Protein AF-A0AA44MSB3-F1 (afdb_monomer_lite)

Organism: Streptococcus pneumoniae (NCBI:txid1313)

Sequence (103 aa):
GNSQSSTSTGGTHYFKTKSAIKTEPLVSATVIDYYYPGEKVHYDQILEKDGYKWLSYTAYNGSYRYVQLEAVNKNPLGHSVLSSTGGTHYFKTKSAIKTEPLV

InterPro domains:
  IPR003646 SH3-like domain, bacterial-type [PF08460] (6-69)

pLDDT: mean 72.59, std 23.57, range [29.48, 96.44]

Foldseek 3Di:
DDPQPFPQPWDKDADQAKWFKFLDPEPPGDGDDIDGHGDMDTAGTWGQDPQFIWGWHQDPVRGIIIITDGGNPCPVPPDDDDDDDDDDDDDDDDDDDDDDDDD

Radius of gyration: 18.17 Å; chains: 1; bounding box: 52×37×40 Å

Secondary structure (DSSP, 8-state):
----------EEEE-SS-EEEESSSSTTSPEEEEE-TT-EEEESEEEEETTEEEEEEE-TTS-EEEEEEEE----TT-------S--------------PPP-

Structure (mmCIF, N/CA/C/O backbone):
data_AF-A0AA44MSB3-F1
#
_entry.id   AF-A0AA44MSB3-F1
#
loop_
_atom_site.group_PDB
_atom_site.id
_atom_site.type_symbol
_atom_site.label_atom_id
_atom_site.label_alt_id
_atom_site.label_comp_id
_atom_site.label_asym_id
_atom_site.label_entity_id
_atom_site.label_seq_id
_atom_site.pdbx_PDB_ins_code
_atom_site.Cartn_x
_atom_site.Cartn_y
_atom_site.Cartn_z
_atom_site.occupancy
_atom_site.B_iso_or_equiv
_atom_site.auth_seq_id
_atom_site.auth_comp_id
_atom_site.auth_asym_id
_atom_site.auth_atom_id
_atom_site.pdbx_PDB_model_num
ATOM 1 N N . GLY A 1 1 ? -10.886 25.049 7.681 1.00 29.48 1 GLY A N 1
ATOM 2 C CA . GLY A 1 1 ? -9.521 24.508 7.579 1.00 29.48 1 GLY A CA 1
ATOM 3 C C . GLY A 1 1 ? -9.566 23.057 7.977 1.00 29.48 1 GLY A C 1
ATOM 4 O O . GLY A 1 1 ? -10.000 22.781 9.084 1.00 29.48 1 GLY A O 1
ATOM 5 N N . ASN A 1 2 ? -9.217 22.146 7.073 1.00 31.30 2 ASN A N 1
ATOM 6 C CA . ASN A 1 2 ? -9.121 20.726 7.392 1.00 31.30 2 ASN A CA 1
ATOM 7 C C . ASN A 1 2 ? -7.633 20.378 7.375 1.00 31.30 2 ASN A C 1
ATOM 9 O O . ASN A 1 2 ? -7.062 20.140 6.312 1.00 31.30 2 ASN A O 1
ATOM 13 N N . SER A 1 3 ? -6.983 20.482 8.534 1.00 39.06 3 SER A N 1
ATOM 14 C CA . SER A 1 3 ? -5.578 20.111 8.695 1.00 39.06 3 SER A CA 1
ATOM 15 C C . SER A 1 3 ? -5.492 18.590 8.659 1.00 39.06 3 SER A C 1
ATOM 17 O O . SER A 1 3 ? -5.473 17.927 9.692 1.00 39.06 3 SER A O 1
ATOM 19 N N . GLN A 1 4 ? -5.496 18.028 7.452 1.00 44.72 4 GLN A N 1
ATOM 20 C CA . GLN A 1 4 ? -5.036 16.668 7.237 1.00 44.72 4 GLN A CA 1
ATOM 21 C C . GLN A 1 4 ? -3.547 16.694 7.578 1.00 44.72 4 GLN A C 1
ATOM 23 O O . GLN A 1 4 ? -2.739 17.155 6.777 1.00 44.72 4 GLN A O 1
ATOM 28 N N . SER A 1 5 ? -3.202 16.302 8.807 1.00 43.44 5 SER A N 1
ATOM 29 C CA . SER A 1 5 ? -1.823 16.108 9.252 1.00 43.44 5 SER A CA 1
ATOM 30 C C . SER A 1 5 ? -1.204 14.979 8.435 1.00 43.44 5 SER A C 1
ATOM 32 O O . SER A 1 5 ? -1.088 13.848 8.891 1.00 43.44 5 SER A O 1
ATOM 34 N N . SER A 1 6 ? -0.823 15.272 7.195 1.00 45.84 6 SER A N 1
ATOM 35 C CA . SER A 1 6 ? 0.108 14.471 6.417 1.00 45.84 6 SER A CA 1
ATOM 36 C C . SER A 1 6 ? 1.483 14.707 7.024 1.00 45.84 6 SER A C 1
ATOM 38 O O . SER A 1 6 ? 2.280 15.500 6.525 1.00 45.84 6 SER A O 1
ATOM 40 N N . THR A 1 7 ? 1.736 14.072 8.168 1.00 49.41 7 THR A N 1
ATOM 41 C CA . THR A 1 7 ? 3.096 13.910 8.665 1.00 49.41 7 THR A CA 1
ATOM 42 C C . THR A 1 7 ? 3.853 13.170 7.572 1.00 49.41 7 THR A C 1
ATOM 44 O O . THR A 1 7 ? 3.526 12.029 7.246 1.00 49.41 7 THR A O 1
ATOM 47 N N . SER A 1 8 ? 4.804 13.857 6.937 1.00 52.91 8 SER A N 1
ATOM 48 C CA . SER A 1 8 ? 5.736 13.252 5.990 1.00 52.91 8 SER A CA 1
ATOM 49 C C . SER A 1 8 ? 6.587 12.250 6.767 1.00 52.91 8 SER A C 1
ATOM 51 O O . SER A 1 8 ? 7.599 12.594 7.370 1.00 52.91 8 SER A O 1
ATOM 53 N N . THR A 1 9 ? 6.089 11.021 6.861 1.00 61.25 9 THR A N 1
ATOM 54 C CA . THR A 1 9 ? 6.725 9.899 7.553 1.00 61.25 9 THR A CA 1
ATOM 55 C C . THR A 1 9 ? 7.250 8.938 6.500 1.00 61.25 9 THR A C 1
ATOM 57 O O . THR A 1 9 ? 6.928 7.754 6.530 1.00 61.25 9 THR A O 1
ATOM 60 N N . GLY A 1 10 ? 7.990 9.464 5.521 1.00 74.44 10 GLY A N 1
ATOM 61 C CA . GLY A 1 10 ? 8.578 8.644 4.471 1.00 74.44 10 GLY A CA 1
ATOM 62 C C . GLY A 1 10 ? 9.408 7.503 5.065 1.00 74.44 10 GLY A C 1
ATOM 63 O O . GLY A 1 10 ? 10.043 7.658 6.112 1.00 74.44 10 GLY A O 1
ATOM 64 N N . GLY A 1 11 ? 9.367 6.332 4.437 1.00 88.56 11 GLY A N 1
ATOM 65 C CA . GLY A 1 11 ? 9.950 5.130 5.017 1.00 88.56 11 GLY A CA 1
ATOM 66 C C . GLY A 1 11 ? 9.924 3.921 4.096 1.00 88.56 11 GLY A C 1
ATOM 67 O O . GLY A 1 11 ? 9.594 4.002 2.915 1.00 88.56 11 GLY A O 1
ATOM 68 N N . THR A 1 12 ? 10.306 2.774 4.654 1.00 92.19 12 THR A N 1
ATOM 69 C CA . THR A 1 12 ? 10.230 1.478 3.972 1.00 92.19 12 THR A CA 1
ATOM 70 C C . THR A 1 12 ? 9.284 0.578 4.744 1.00 92.19 12 THR A C 1
ATOM 72 O O . THR A 1 12 ? 9.490 0.349 5.934 1.00 92.19 12 THR A O 1
ATOM 75 N N . HIS A 1 13 ? 8.267 0.051 4.074 1.00 90.56 13 HIS A N 1
ATOM 76 C CA . HIS A 1 13 ? 7.364 -0.930 4.657 1.00 90.56 13 HIS A CA 1
ATOM 77 C C . HIS A 1 13 ? 7.639 -2.307 4.064 1.00 90.56 13 HIS A C 1
ATOM 79 O O . HIS A 1 13 ? 7.754 -2.429 2.847 1.00 90.56 13 HIS A O 1
ATOM 85 N N . TYR A 1 14 ? 7.720 -3.323 4.923 1.00 92.88 14 TYR A N 1
ATOM 86 C CA . TYR A 1 14 ? 7.844 -4.726 4.533 1.00 92.88 14 TYR A CA 1
ATOM 87 C C . TYR A 1 14 ? 6.508 -5.425 4.750 1.00 92.88 14 TYR A C 1
ATOM 89 O O . TYR A 1 14 ? 5.997 -5.469 5.872 1.00 92.88 14 TYR A O 1
ATOM 97 N N . PHE A 1 15 ? 5.960 -5.989 3.683 1.00 90.75 15 PHE A N 1
ATOM 98 C CA . PHE A 1 15 ? 4.676 -6.663 3.729 1.00 90.75 15 PHE A CA 1
ATOM 99 C C . PHE A 1 15 ? 4.830 -8.048 4.351 1.00 90.75 15 PHE A C 1
ATOM 101 O O . PHE A 1 15 ? 5.683 -8.840 3.959 1.00 90.75 15 PHE A O 1
ATOM 108 N N . LYS A 1 16 ? 3.992 -8.351 5.345 1.00 90.00 16 LYS A N 1
ATOM 109 C CA . LYS A 1 16 ? 3.935 -9.677 5.990 1.00 90.00 16 LYS A CA 1
ATOM 110 C C . LYS A 1 16 ? 2.859 -10.577 5.383 1.00 90.00 16 LYS A C 1
ATOM 112 O O . LYS A 1 16 ? 2.903 -11.790 5.543 1.00 90.00 16 LYS A O 1
ATOM 117 N N . THR A 1 17 ? 1.892 -9.977 4.700 1.00 89.69 17 THR A N 1
ATOM 118 C CA . THR A 1 17 ? 0.743 -10.623 4.061 1.00 89.69 17 THR A CA 1
ATOM 119 C C . THR A 1 17 ? 0.538 -10.026 2.673 1.00 89.69 17 THR A C 1
ATOM 121 O O . THR A 1 17 ? 1.099 -8.976 2.366 1.00 89.69 17 THR A O 1
ATOM 124 N N . LYS A 1 18 ? -0.281 -10.674 1.838 1.00 93.50 18 LYS A N 1
ATOM 125 C CA . LYS A 1 18 ? -0.666 -10.117 0.537 1.00 93.50 18 LYS A CA 1
ATOM 126 C C . LYS A 1 18 ? -1.426 -8.797 0.728 1.00 93.50 18 LYS A C 1
ATOM 128 O O . LYS A 1 18 ? -2.419 -8.781 1.454 1.00 93.50 18 LYS A O 1
ATOM 133 N N . SER A 1 19 ? -1.002 -7.737 0.043 1.00 93.62 19 SER A N 1
ATOM 134 C CA . SER A 1 19 ? -1.583 -6.392 0.146 1.00 93.62 19 SER A CA 1
ATOM 135 C C . SER A 1 19 ? -1.885 -5.814 -1.231 1.00 93.62 19 SER A C 1
ATOM 137 O O . SER A 1 19 ? -1.076 -5.919 -2.145 1.00 93.62 19 SER A O 1
ATOM 139 N N . ALA A 1 20 ? -3.060 -5.207 -1.395 1.00 94.88 20 ALA A N 1
ATOM 140 C CA . ALA A 1 20 ? -3.503 -4.661 -2.676 1.00 94.88 20 ALA A CA 1
ATOM 141 C C . ALA A 1 20 ? -2.910 -3.273 -2.948 1.00 94.88 20 ALA A C 1
ATOM 143 O O . ALA A 1 20 ? -2.990 -2.386 -2.096 1.00 94.88 20 ALA A O 1
ATOM 144 N N . ILE A 1 21 ? -2.395 -3.076 -4.160 1.00 95.81 21 ILE A N 1
ATOM 145 C CA . ILE A 1 21 ? -1.999 -1.774 -4.692 1.00 95.81 21 ILE A CA 1
ATOM 146 C C . ILE A 1 21 ? -3.208 -1.177 -5.413 1.00 95.81 21 ILE A C 1
ATOM 148 O O . ILE A 1 21 ? -3.771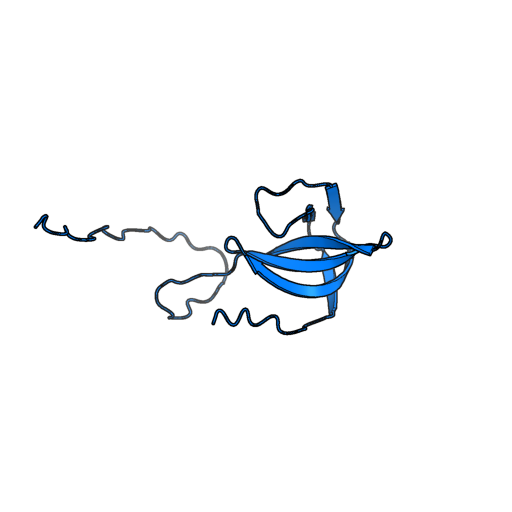 -1.791 -6.323 1.00 95.81 21 ILE A O 1
ATOM 152 N N . LYS A 1 22 ? -3.612 0.026 -5.005 1.00 94.88 22 LYS A N 1
ATOM 153 C CA . LYS A 1 22 ? -4.802 0.720 -5.506 1.00 94.88 22 LYS A CA 1
ATOM 154 C C . LYS A 1 22 ? -4.468 2.055 -6.162 1.00 94.88 22 LYS A C 1
ATOM 156 O O . LYS A 1 22 ? -3.441 2.675 -5.870 1.00 94.88 22 LYS A O 1
ATOM 161 N N . THR A 1 23 ? -5.365 2.501 -7.042 1.00 95.38 23 THR A N 1
ATOM 162 C CA . THR A 1 23 ? -5.280 3.809 -7.716 1.00 95.38 23 THR A CA 1
ATOM 163 C C . THR A 1 23 ? -5.617 4.981 -6.802 1.00 95.38 23 THR A C 1
ATOM 165 O O . THR A 1 23 ? -5.149 6.085 -7.049 1.00 95.38 23 THR A O 1
ATOM 168 N N . GLU A 1 24 ? -6.398 4.748 -5.746 1.00 93.19 24 GLU A N 1
ATOM 169 C CA . GLU A 1 24 ? -6.818 5.759 -4.772 1.00 93.19 24 GLU A CA 1
ATOM 170 C C . GLU A 1 24 ? -6.826 5.168 -3.350 1.00 93.19 24 GLU A C 1
ATOM 172 O O . GLU A 1 24 ? -6.983 3.951 -3.200 1.00 93.19 24 GLU A O 1
ATOM 177 N N . PRO A 1 25 ? -6.709 5.995 -2.293 1.00 90.06 25 PRO A N 1
ATOM 178 C CA . PRO A 1 25 ? -6.750 5.542 -0.903 1.00 90.06 25 PRO A CA 1
ATOM 179 C C . PRO A 1 25 ? -8.195 5.298 -0.429 1.00 90.06 25 PRO A C 1
ATOM 181 O O . PRO A 1 25 ? -8.680 5.933 0.504 1.00 90.06 25 PRO A O 1
ATOM 184 N N . LEU A 1 26 ? -8.920 4.422 -1.123 1.00 89.56 26 LEU A N 1
ATOM 185 C CA . LEU A 1 26 ? -10.301 4.034 -0.821 1.00 89.56 26 LEU A CA 1
ATOM 186 C C . LEU A 1 26 ? -10.424 2.512 -0.834 1.00 89.56 26 LEU A C 1
ATOM 188 O O . LEU A 1 26 ? -9.829 1.842 -1.683 1.00 89.56 26 LEU A O 1
ATOM 192 N N . VAL A 1 27 ? -11.258 1.946 0.043 1.00 85.44 27 VAL A N 1
ATOM 193 C CA . VAL A 1 27 ? -11.484 0.493 0.057 1.00 85.44 27 VAL A CA 1
ATOM 194 C C . VAL A 1 27 ? -12.105 0.027 -1.262 1.00 85.44 27 VAL A C 1
ATOM 196 O O . VAL A 1 27 ? -11.733 -1.031 -1.771 1.00 85.44 27 VAL A O 1
ATOM 199 N N . SER A 1 28 ? -12.960 0.841 -1.882 1.00 90.75 28 SER A N 1
ATOM 200 C CA . SER A 1 28 ? -13.606 0.554 -3.170 1.00 90.75 28 SER A CA 1
ATOM 201 C C . SER A 1 28 ? -12.735 0.810 -4.408 1.00 90.75 28 SER A C 1
ATOM 203 O O . SER A 1 28 ? -13.157 0.468 -5.510 1.00 90.75 28 SER A O 1
ATOM 205 N N . ALA A 1 29 ? -11.537 1.391 -4.268 1.00 92.31 29 ALA A N 1
ATOM 206 C CA . ALA A 1 29 ? -10.713 1.734 -5.427 1.00 92.31 29 ALA A CA 1
ATOM 207 C C . ALA A 1 29 ? -10.185 0.499 -6.169 1.00 92.31 29 ALA A C 1
ATOM 209 O O . ALA A 1 29 ? -9.919 -0.554 -5.565 1.00 92.31 29 ALA A O 1
ATOM 210 N N . THR A 1 30 ? -9.987 0.671 -7.478 1.00 95.00 30 THR A N 1
ATOM 211 C CA . THR A 1 30 ? -9.470 -0.350 -8.390 1.00 95.00 30 THR A CA 1
ATOM 212 C C . THR A 1 30 ? -8.131 -0.878 -7.902 1.00 95.00 30 THR A C 1
ATOM 214 O O . THR A 1 30 ? -7.192 -0.113 -7.665 1.00 95.00 30 THR A O 1
ATOM 217 N N . VAL A 1 31 ? -8.050 -2.201 -7.770 1.00 96.25 31 VAL A N 1
ATOM 218 C CA . VAL A 1 31 ? -6.797 -2.901 -7.499 1.00 96.25 31 VAL A CA 1
ATOM 219 C C . VAL A 1 31 ? -6.083 -3.112 -8.820 1.00 96.25 31 VAL A C 1
ATOM 221 O O . VAL A 1 31 ? -6.666 -3.654 -9.755 1.00 96.25 31 VAL A O 1
ATOM 224 N N . ILE A 1 32 ? -4.837 -2.666 -8.893 1.00 94.50 32 ILE A N 1
ATOM 225 C CA . ILE A 1 32 ? -4.033 -2.762 -10.113 1.00 94.50 32 ILE A CA 1
ATOM 226 C C . ILE A 1 32 ? -2.948 -3.828 -10.011 1.00 94.50 32 ILE A C 1
ATOM 228 O O . ILE A 1 32 ? -2.503 -4.326 -11.036 1.00 94.50 32 ILE A O 1
ATOM 232 N N . ASP A 1 33 ? -2.519 -4.146 -8.789 1.00 95.88 33 ASP A N 1
ATOM 233 C CA . ASP A 1 33 ? -1.465 -5.115 -8.512 1.00 95.88 33 ASP A CA 1
ATOM 234 C C . ASP A 1 33 ? -1.447 -5.468 -7.011 1.00 95.88 33 ASP A C 1
ATOM 236 O O . ASP A 1 33 ? -2.282 -4.981 -6.237 1.00 95.88 33 ASP A O 1
ATOM 240 N N . TYR A 1 34 ? -0.506 -6.307 -6.582 1.00 95.25 34 TYR A N 1
ATOM 241 C CA . TYR A 1 34 ? -0.353 -6.748 -5.203 1.00 95.25 34 TYR A CA 1
ATOM 242 C C . TYR A 1 34 ? 1.108 -6.810 -4.772 1.00 95.25 34 TYR A C 1
ATOM 244 O O . TYR A 1 34 ? 1.962 -7.273 -5.517 1.00 95.25 34 TYR A O 1
ATOM 252 N N . TYR A 1 35 ? 1.343 -6.457 -3.512 1.00 96.19 35 TYR A N 1
ATOM 253 C CA . TYR A 1 35 ? 2.529 -6.886 -2.786 1.00 96.19 35 TYR A CA 1
ATOM 254 C C . TYR A 1 35 ? 2.291 -8.236 -2.109 1.00 96.19 35 TYR A C 1
ATOM 256 O O . TYR A 1 35 ? 1.191 -8.518 -1.622 1.00 96.19 35 TYR A O 1
ATOM 264 N N . TYR A 1 36 ? 3.336 -9.046 -2.032 1.00 94.88 36 TYR A N 1
ATOM 265 C CA . TYR A 1 36 ? 3.379 -10.355 -1.393 1.00 94.88 36 TYR A CA 1
ATOM 266 C C . TYR A 1 36 ? 4.255 -10.337 -0.127 1.00 94.88 36 TYR A C 1
ATOM 268 O O . TYR A 1 36 ? 5.062 -9.425 0.070 1.00 94.88 36 TYR A O 1
ATOM 276 N N . PRO A 1 37 ? 4.109 -11.336 0.766 1.00 93.44 37 PRO A N 1
ATOM 277 C CA . PRO A 1 37 ? 4.949 -11.450 1.954 1.00 93.44 37 PRO A CA 1
ATOM 278 C C . PRO A 1 37 ? 6.448 -11.413 1.625 1.00 93.44 37 PRO A C 1
ATOM 280 O O . PRO A 1 37 ? 6.917 -12.154 0.766 1.00 93.44 37 PRO A O 1
ATOM 283 N N . GLY A 1 38 ? 7.200 -10.577 2.339 1.00 92.56 38 GLY A N 1
ATOM 284 C CA . GLY A 1 38 ? 8.638 -10.373 2.149 1.00 92.56 38 GLY A CA 1
ATOM 285 C C . GLY A 1 38 ? 8.992 -9.230 1.194 1.00 92.56 38 GLY A C 1
ATOM 286 O O . GLY A 1 38 ? 10.120 -8.739 1.237 1.00 92.56 38 GLY A O 1
ATOM 287 N N . GLU A 1 39 ? 8.044 -8.756 0.385 1.00 94.31 39 GLU A N 1
ATOM 288 C CA . GLU A 1 39 ? 8.256 -7.597 -0.480 1.00 94.31 39 GLU A CA 1
ATOM 289 C C . GLU A 1 39 ? 8.226 -6.286 0.307 1.00 94.31 39 GLU A C 1
ATOM 291 O O . GLU A 1 39 ? 7.731 -6.212 1.437 1.00 94.31 39 GLU A O 1
ATOM 296 N N . LYS A 1 40 ? 8.765 -5.226 -0.304 1.00 93.38 40 LYS A N 1
ATOM 297 C CA . LYS A 1 40 ? 8.852 -3.907 0.319 1.00 93.38 40 LYS A CA 1
ATOM 298 C C . LYS A 1 40 ? 8.434 -2.783 -0.614 1.00 93.38 40 LYS A C 1
ATOM 300 O O . LYS A 1 40 ? 8.622 -2.868 -1.826 1.00 93.38 40 LYS A O 1
ATOM 305 N N . VAL A 1 41 ? 7.957 -1.695 -0.018 1.00 93.50 41 VAL A N 1
ATOM 306 C CA . VAL A 1 41 ? 7.698 -0.427 -0.707 1.00 93.50 41 VAL A CA 1
ATOM 307 C C . VAL A 1 41 ? 8.377 0.725 0.020 1.00 93.50 41 VAL A C 1
ATOM 309 O O . VAL A 1 41 ? 8.367 0.790 1.252 1.00 93.50 41 VAL A O 1
ATOM 312 N N . HIS A 1 42 ? 8.961 1.633 -0.757 1.00 93.56 42 HIS A N 1
ATOM 313 C CA . HIS A 1 42 ? 9.382 2.943 -0.282 1.00 93.56 42 HIS A CA 1
ATOM 314 C C . HIS A 1 42 ? 8.215 3.901 -0.467 1.00 93.56 42 HIS A C 1
ATOM 316 O O . HIS A 1 42 ? 7.698 4.023 -1.574 1.00 93.56 42 HIS A O 1
ATOM 322 N N . TYR A 1 43 ? 7.770 4.518 0.617 1.00 92.62 43 TYR A N 1
ATOM 323 C CA . TYR A 1 43 ? 6.608 5.392 0.612 1.00 92.62 43 TYR A CA 1
ATOM 324 C C . TYR A 1 43 ? 6.981 6.766 1.143 1.00 92.62 43 TYR A C 1
ATOM 326 O O . TYR A 1 43 ? 7.889 6.899 1.964 1.00 92.62 43 TYR A O 1
ATOM 334 N N . ASP A 1 44 ? 6.244 7.770 0.686 1.00 88.19 44 ASP A N 1
ATOM 335 C CA . ASP A 1 44 ? 6.513 9.173 0.989 1.00 88.19 44 ASP A CA 1
ATOM 336 C C . ASP A 1 44 ? 5.577 9.680 2.091 1.00 88.19 44 ASP A C 1
ATOM 338 O O . ASP A 1 44 ? 5.933 10.552 2.884 1.00 88.19 44 ASP A O 1
ATOM 342 N N . GLN A 1 45 ? 4.356 9.135 2.148 1.00 89.19 45 GLN A N 1
ATOM 343 C CA . GLN A 1 45 ? 3.308 9.611 3.046 1.00 89.19 45 GLN A CA 1
ATOM 344 C C . GLN A 1 45 ? 2.450 8.472 3.588 1.00 89.19 45 GLN A C 1
ATOM 346 O O . GLN A 1 45 ? 2.257 7.443 2.936 1.00 89.19 45 GLN A O 1
ATOM 351 N N . ILE A 1 46 ? 1.882 8.709 4.769 1.00 88.38 46 ILE A N 1
ATOM 352 C CA . ILE A 1 46 ? 0.794 7.913 5.331 1.00 88.38 46 ILE A CA 1
ATOM 353 C C . ILE A 1 46 ? -0.457 8.790 5.341 1.00 88.38 46 ILE A C 1
ATOM 355 O O . ILE A 1 46 ? -0.424 9.918 5.830 1.00 88.38 46 ILE A O 1
ATOM 359 N N . LEU A 1 47 ? -1.552 8.278 4.786 1.00 88.00 47 LEU A N 1
ATOM 360 C CA . LEU A 1 47 ? -2.839 8.964 4.703 1.00 88.00 47 LEU A CA 1
ATOM 361 C C . LEU A 1 47 ? -3.886 8.202 5.507 1.00 88.00 47 LEU A C 1
ATOM 363 O O . LEU A 1 47 ? -3.921 6.977 5.461 1.00 88.00 47 LEU A O 1
ATOM 367 N N . GLU A 1 48 ? -4.783 8.910 6.184 1.00 86.50 48 GLU A N 1
ATOM 368 C CA . GLU A 1 48 ? -5.947 8.306 6.835 1.00 86.50 48 GLU A CA 1
ATOM 369 C C . GLU A 1 48 ? -7.208 8.608 6.028 1.00 86.50 48 GLU A C 1
ATOM 371 O O . GLU A 1 48 ? -7.648 9.755 5.944 1.00 86.50 48 GLU A O 1
ATOM 376 N N . LYS A 1 49 ? -7.801 7.580 5.418 1.00 83.19 49 LYS A N 1
ATOM 377 C CA . LYS A 1 49 ? -9.015 7.714 4.605 1.00 83.19 49 LYS A CA 1
ATOM 378 C C . LYS A 1 49 ? -9.848 6.442 4.682 1.00 83.19 49 LYS A C 1
ATOM 380 O O . LYS A 1 49 ? -9.303 5.348 4.796 1.00 83.19 49 LYS A O 1
ATOM 385 N N . ASP A 1 50 ? -11.170 6.596 4.660 1.00 79.62 50 ASP A N 1
ATOM 386 C CA . ASP A 1 50 ? -12.123 5.474 4.704 1.00 79.62 50 ASP A CA 1
ATOM 387 C C . ASP A 1 50 ? -11.954 4.553 5.933 1.00 79.62 50 ASP A C 1
ATOM 389 O O . ASP A 1 50 ? -12.206 3.357 5.892 1.00 79.62 50 ASP A O 1
ATOM 393 N N . GLY A 1 51 ? -11.458 5.110 7.046 1.00 83.50 51 GLY A N 1
ATOM 394 C CA . GLY A 1 51 ? -11.188 4.339 8.262 1.00 83.50 51 GLY A CA 1
ATOM 395 C C . GLY A 1 51 ? -9.923 3.480 8.203 1.00 83.50 51 GLY A C 1
ATOM 396 O O . GLY A 1 51 ? -9.742 2.645 9.080 1.00 83.50 51 GLY A O 1
ATOM 397 N N . TYR A 1 52 ? -9.033 3.694 7.231 1.00 86.19 52 TYR A N 1
ATOM 398 C CA . TYR A 1 52 ? -7.756 2.988 7.113 1.00 86.19 52 TYR A CA 1
ATOM 399 C C . TYR A 1 52 ? -6.581 3.943 6.948 1.00 86.19 52 TYR A C 1
ATOM 401 O O . TYR A 1 52 ? -6.726 5.054 6.432 1.00 86.19 52 TYR A O 1
ATOM 409 N N . LYS A 1 53 ? -5.403 3.477 7.367 1.00 89.62 53 LYS A N 1
ATOM 410 C CA . LYS A 1 53 ? -4.123 4.062 6.981 1.00 89.62 53 LYS A CA 1
ATOM 411 C C . LYS A 1 53 ? -3.698 3.521 5.625 1.00 89.62 53 LYS A C 1
ATOM 413 O O . LYS A 1 53 ? -3.786 2.320 5.369 1.00 89.62 53 LYS A O 1
ATOM 418 N N . TRP A 1 54 ? -3.180 4.412 4.798 1.00 92.88 54 TRP A N 1
ATOM 419 C CA . TRP A 1 54 ? -2.735 4.148 3.442 1.00 92.88 54 TRP A CA 1
ATOM 420 C C . TRP A 1 54 ? -1.303 4.627 3.277 1.00 92.88 54 TRP A C 1
ATOM 422 O O . TRP A 1 54 ? -1.017 5.797 3.517 1.00 92.88 54 TRP A O 1
ATOM 432 N N . LEU A 1 55 ? -0.418 3.746 2.825 1.00 93.38 55 LEU A N 1
ATOM 433 C CA . LEU A 1 55 ? 0.867 4.163 2.278 1.00 93.38 55 LEU A CA 1
ATOM 434 C C . LEU A 1 55 ? 0.632 4.814 0.92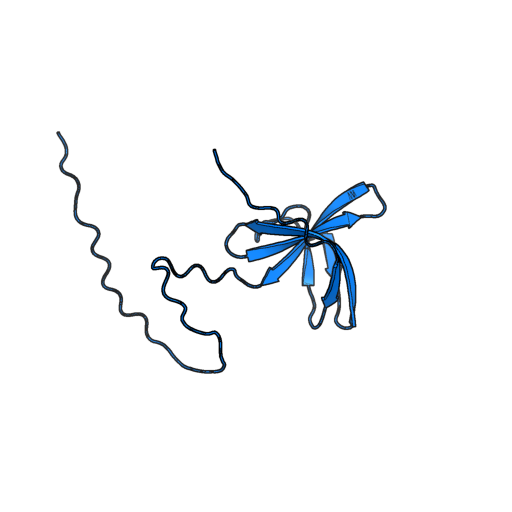8 1.00 93.38 55 LEU A C 1
ATOM 436 O O . LEU A 1 55 ? -0.049 4.227 0.093 1.00 93.38 55 LEU A O 1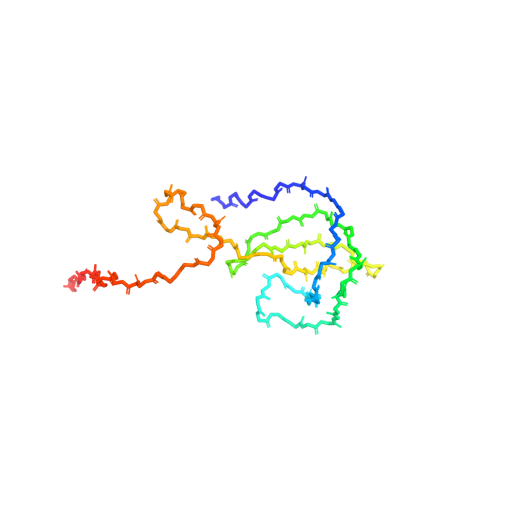
ATOM 440 N N . SER A 1 56 ? 1.224 5.979 0.710 1.00 93.75 56 SER A N 1
ATOM 441 C CA . SER A 1 56 ? 1.279 6.640 -0.587 1.00 93.75 56 SER A CA 1
ATOM 442 C C . SER A 1 56 ? 2.712 6.626 -1.096 1.00 93.75 56 SER A C 1
ATOM 444 O O . SER A 1 56 ? 3.630 7.037 -0.381 1.00 93.75 56 SER A O 1
ATOM 446 N N . TYR A 1 57 ? 2.899 6.166 -2.328 1.00 93.81 57 TYR A N 1
ATOM 447 C CA . TYR A 1 57 ? 4.189 6.184 -3.007 1.00 93.81 57 TYR A CA 1
ATOM 448 C C . TYR A 1 57 ? 4.030 6.556 -4.475 1.00 93.81 57 TYR A C 1
ATOM 450 O O . TYR A 1 57 ? 2.974 6.352 -5.082 1.00 93.81 57 TYR A O 1
ATOM 458 N N . THR A 1 58 ? 5.102 7.088 -5.050 1.00 93.38 58 THR A N 1
ATOM 459 C CA . THR A 1 58 ? 5.185 7.353 -6.486 1.00 93.38 58 THR A CA 1
ATOM 460 C C . THR A 1 58 ? 5.730 6.111 -7.190 1.00 93.38 58 THR A C 1
ATOM 462 O O . THR A 1 58 ? 6.841 5.663 -6.913 1.00 93.38 58 THR A O 1
ATOM 465 N N . ALA A 1 59 ? 4.946 5.517 -8.090 1.00 89.69 59 ALA A N 1
ATOM 466 C CA . ALA A 1 59 ? 5.403 4.405 -8.917 1.00 89.69 59 ALA A CA 1
ATOM 467 C C . ALA A 1 59 ? 6.429 4.873 -9.962 1.00 89.69 59 ALA A C 1
ATOM 469 O O . ALA A 1 59 ? 6.545 6.061 -10.255 1.00 89.69 59 ALA A O 1
ATOM 470 N N . TYR A 1 60 ? 7.137 3.925 -10.585 1.00 87.75 60 TYR A N 1
ATOM 471 C CA . TYR A 1 60 ? 8.168 4.217 -11.592 1.00 87.75 60 TYR A CA 1
ATOM 472 C C . TYR A 1 60 ? 7.665 5.092 -12.754 1.00 87.75 60 TYR A C 1
ATOM 474 O O . TYR A 1 60 ? 8.400 5.911 -13.292 1.00 87.75 60 TYR A O 1
ATOM 482 N N . ASN A 1 61 ? 6.386 4.962 -13.111 1.00 88.69 61 ASN A N 1
ATOM 483 C CA . ASN A 1 61 ? 5.741 5.756 -14.155 1.00 88.69 61 ASN A CA 1
ATOM 484 C C . ASN A 1 61 ? 5.272 7.152 -13.685 1.00 88.69 61 ASN A C 1
ATOM 486 O O . ASN A 1 61 ? 4.476 7.787 -14.373 1.00 88.69 61 ASN A O 1
ATOM 490 N N . GLY A 1 62 ? 5.679 7.599 -12.494 1.00 90.00 62 GLY A N 1
ATOM 491 C CA . GLY A 1 62 ? 5.292 8.884 -11.907 1.00 90.00 62 GLY A CA 1
ATOM 492 C C . GLY A 1 62 ? 3.874 8.933 -11.330 1.00 90.00 62 GLY A C 1
ATOM 493 O O . GLY A 1 62 ? 3.456 9.974 -10.833 1.00 90.00 62 GLY A O 1
ATOM 494 N N . SER A 1 63 ? 3.109 7.839 -11.381 1.00 91.81 63 SER A N 1
ATOM 495 C CA . SER A 1 63 ? 1.751 7.820 -10.833 1.00 91.81 63 SER A CA 1
ATOM 496 C C . SER A 1 63 ? 1.745 7.517 -9.335 1.00 91.81 63 SER A C 1
ATOM 498 O O . SER A 1 63 ? 2.452 6.618 -8.882 1.00 91.81 63 SER A O 1
ATOM 500 N N . TYR A 1 64 ? 0.867 8.177 -8.578 1.00 93.69 64 TYR A N 1
ATOM 501 C CA . TYR A 1 64 ? 0.637 7.830 -7.176 1.00 93.69 64 TYR A CA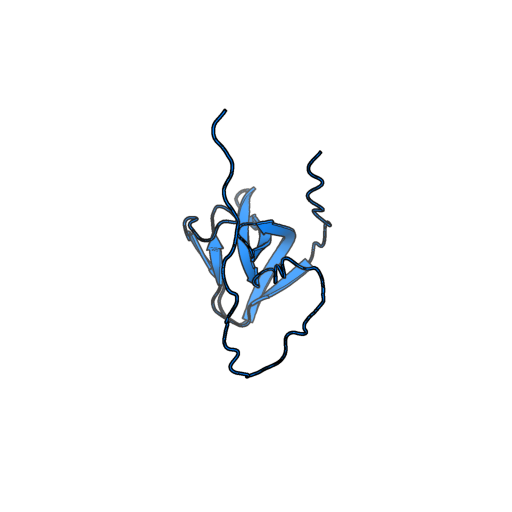 1
ATOM 502 C C . TYR A 1 64 ? -0.087 6.491 -7.028 1.00 93.69 64 TYR A C 1
ATOM 504 O O . TYR A 1 64 ? -0.969 6.137 -7.823 1.00 93.69 64 TYR A O 1
ATOM 512 N N . ARG A 1 65 ? 0.312 5.739 -6.006 1.00 96.44 65 ARG A N 1
ATOM 513 C CA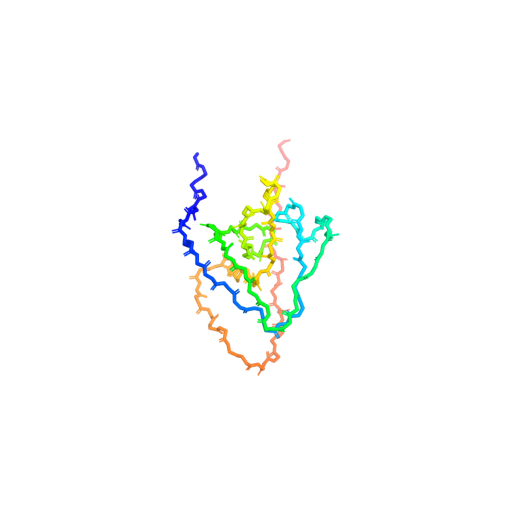 . ARG A 1 65 ? -0.219 4.424 -5.656 1.00 96.44 65 ARG A CA 1
ATOM 514 C C . ARG A 1 65 ? -0.426 4.318 -4.164 1.00 96.44 65 ARG A C 1
ATOM 516 O O . ARG A 1 65 ? 0.339 4.883 -3.382 1.00 96.44 65 ARG A O 1
ATOM 523 N N . TYR A 1 66 ? -1.450 3.555 -3.799 1.00 96.00 66 TYR A N 1
ATOM 524 C CA . TYR A 1 66 ? -1.895 3.452 -2.421 1.00 96.00 66 TYR A CA 1
ATOM 525 C C . TYR A 1 66 ? -1.955 2.003 -1.969 1.00 96.00 66 TYR A C 1
ATOM 527 O O . TYR A 1 66 ? -2.510 1.158 -2.670 1.00 96.00 66 TYR A O 1
ATOM 535 N N . VAL A 1 67 ? -1.411 1.722 -0.787 1.00 95.06 67 VAL A N 1
ATOM 536 C CA . VAL A 1 67 ? -1.491 0.395 -0.165 1.00 95.06 67 VAL A CA 1
ATOM 537 C C . VAL A 1 67 ? -2.091 0.524 1.219 1.00 95.06 67 VAL A C 1
ATOM 539 O O . VAL A 1 67 ? -1.619 1.306 2.042 1.00 95.06 67 VAL A O 1
ATOM 542 N N . GLN A 1 68 ? -3.144 -0.242 1.470 1.00 91.88 68 GLN A N 1
ATOM 543 C CA . GLN A 1 68 ? -3.816 -0.276 2.762 1.00 91.88 68 GLN A CA 1
ATOM 544 C C . GLN A 1 68 ? -2.908 -0.935 3.811 1.00 91.88 68 GLN A C 1
ATOM 546 O O . GLN A 1 68 ? -2.327 -1.987 3.547 1.00 91.88 68 GLN A O 1
ATOM 551 N N . LEU A 1 69 ? -2.794 -0.326 4.994 1.00 86.12 69 LEU A N 1
ATOM 552 C CA . LEU A 1 69 ? -2.016 -0.854 6.119 1.00 86.12 69 LEU A CA 1
ATOM 553 C C . LEU A 1 69 ? -2.902 -1.482 7.187 1.00 86.12 69 LEU A C 1
ATOM 555 O O . LEU A 1 69 ? -2.954 -2.696 7.346 1.00 86.12 69 LEU A O 1
ATOM 559 N N . GLU A 1 70 ? -3.577 -0.631 7.949 1.00 83.94 70 GLU A N 1
ATOM 560 C CA . GLU A 1 70 ? -4.334 -1.009 9.132 1.00 83.94 70 GLU A CA 1
ATOM 561 C C . GLU A 1 70 ? -5.577 -0.137 9.236 1.00 83.94 70 GLU A C 1
ATOM 563 O O . GLU A 1 70 ? -5.617 0.980 8.709 1.00 83.94 70 GLU A O 1
ATOM 568 N N . ALA A 1 71 ? -6.604 -0.655 9.905 1.00 80.12 71 ALA A N 1
ATOM 569 C CA . ALA A 1 71 ? -7.755 0.154 10.256 1.00 80.12 71 ALA A CA 1
ATOM 570 C C . ALA A 1 71 ? -7.312 1.250 11.229 1.00 80.12 71 ALA A C 1
ATOM 572 O O . ALA A 1 71 ? -6.623 0.995 12.217 1.00 80.12 71 ALA A O 1
ATOM 573 N N . VAL A 1 72 ? -7.731 2.481 10.964 1.00 77.25 72 VAL A N 1
ATOM 574 C CA . VAL A 1 72 ? -7.688 3.536 11.965 1.00 77.25 72 VAL A CA 1
ATOM 575 C C . VAL A 1 72 ? -8.759 3.176 12.982 1.00 77.25 72 VAL A C 1
ATOM 577 O O . VAL A 1 72 ? -9.953 3.247 12.686 1.00 77.25 72 VAL A O 1
ATOM 580 N N . ASN A 1 73 ? -8.336 2.791 14.184 1.00 66.31 73 ASN A N 1
ATOM 581 C CA . ASN A 1 73 ? -9.238 2.622 15.316 1.00 66.31 73 ASN A CA 1
ATOM 582 C C . ASN A 1 73 ? -9.852 3.982 15.661 1.00 66.31 73 ASN A C 1
ATOM 584 O O . ASN A 1 73 ? -9.341 4.725 16.497 1.00 66.31 73 ASN A O 1
ATOM 588 N N . LYS A 1 74 ? -10.959 4.332 15.006 1.00 52.41 74 LYS A N 1
ATOM 589 C CA . LYS A 1 74 ? -11.776 5.470 15.405 1.00 52.41 74 LYS A CA 1
ATOM 590 C C . LYS A 1 74 ? -12.626 5.020 16.576 1.00 52.41 74 LYS A C 1
ATOM 592 O O . LYS A 1 74 ? -13.733 4.534 16.386 1.00 52.41 74 LYS A O 1
ATOM 597 N N . ASN A 1 75 ? -12.104 5.166 17.789 1.00 46.47 75 ASN A N 1
ATOM 598 C CA . ASN A 1 75 ? -12.978 5.194 18.950 1.00 46.47 75 ASN A CA 1
ATOM 599 C C . ASN A 1 75 ? -13.679 6.567 18.948 1.00 46.47 75 ASN A C 1
ATOM 601 O O . ASN A 1 75 ? -12.992 7.569 19.161 1.00 46.47 75 ASN A O 1
ATOM 605 N N . PRO A 1 76 ? -15.000 6.675 18.700 1.00 49.19 76 PRO A N 1
ATOM 606 C CA . PRO A 1 76 ? -15.688 7.968 18.634 1.00 49.19 76 PRO A CA 1
ATOM 607 C C . PRO A 1 76 ? -15.729 8.727 19.975 1.00 49.19 76 PRO A C 1
ATOM 609 O O . PRO A 1 76 ? -16.299 9.810 20.035 1.00 49.19 76 PRO A O 1
ATOM 612 N N . LEU A 1 77 ? -15.124 8.191 21.043 1.00 45.09 77 LEU A N 1
ATOM 613 C CA . LEU A 1 77 ? -15.098 8.792 22.380 1.00 45.09 77 LEU A CA 1
ATOM 614 C C . LEU A 1 77 ? -13.692 8.959 22.987 1.00 45.09 77 LEU A C 1
ATOM 616 O O . LEU A 1 77 ? -13.578 9.178 24.185 1.00 45.09 77 LEU A O 1
ATOM 620 N N . GLY A 1 78 ? -12.613 8.873 22.201 1.00 40.50 78 GLY A N 1
ATOM 621 C CA . GLY A 1 78 ? -11.290 9.360 22.634 1.00 40.50 78 GLY A CA 1
ATOM 622 C C . GLY A 1 78 ? -10.666 8.702 23.875 1.00 40.50 78 GLY A C 1
ATOM 623 O O . GLY A 1 78 ? -9.698 9.233 24.407 1.00 40.50 78 GLY A O 1
ATOM 624 N N . HIS A 1 79 ? -11.173 7.567 24.359 1.00 38.50 79 HIS A N 1
ATOM 625 C CA . HIS A 1 79 ? -10.549 6.831 25.459 1.00 38.50 79 HIS A CA 1
ATOM 626 C C . HIS A 1 79 ? -9.876 5.586 24.882 1.00 38.50 79 HIS A C 1
ATOM 628 O O . HIS A 1 79 ? -10.539 4.655 24.427 1.00 38.50 79 HIS A O 1
ATOM 634 N N . SER A 1 80 ? -8.547 5.609 24.827 1.00 49.69 80 SER A N 1
ATOM 635 C CA . SER A 1 80 ? -7.697 4.520 24.349 1.00 49.69 80 SER A CA 1
ATOM 636 C C . SER A 1 80 ? -8.087 3.184 24.986 1.00 49.69 80 SER A C 1
ATOM 638 O O . SER A 1 80 ? -7.848 2.974 26.173 1.00 49.69 80 SER A O 1
ATOM 640 N N . VAL A 1 81 ? -8.646 2.265 24.199 1.00 42.50 81 VAL A N 1
ATOM 641 C CA . VAL A 1 81 ? -8.688 0.845 24.563 1.00 42.50 81 VAL A CA 1
ATOM 642 C C . VAL A 1 81 ? -7.730 0.101 23.649 1.00 42.50 81 VAL A C 1
ATOM 644 O O . VAL A 1 81 ? -7.829 0.133 22.424 1.00 42.50 81 VAL A O 1
ATOM 647 N N . LEU A 1 82 ? -6.719 -0.453 24.305 1.00 41.81 82 LEU A N 1
ATOM 648 C CA . LEU A 1 82 ? -5.556 -1.123 23.756 1.00 41.81 82 LEU A CA 1
ATOM 649 C C . LEU A 1 82 ? -5.966 -2.250 22.805 1.00 41.81 82 LEU A C 1
ATOM 651 O O . LEU A 1 82 ? -6.801 -3.091 23.131 1.00 41.81 82 LEU A O 1
ATOM 655 N N . SER A 1 83 ? -5.321 -2.291 21.644 1.00 44.84 83 SER A N 1
ATOM 656 C CA . SER A 1 83 ? -5.275 -3.481 20.810 1.00 44.84 83 SER A CA 1
ATOM 657 C C . SER A 1 83 ? -4.431 -4.550 21.506 1.00 44.84 83 SER A C 1
ATOM 659 O O . SER A 1 83 ? -3.203 -4.451 21.531 1.00 44.84 83 SER A O 1
ATOM 661 N N . SER A 1 84 ? -5.060 -5.602 22.013 1.00 38.16 84 SER A N 1
ATOM 662 C CA . SER A 1 84 ? -4.396 -6.893 22.152 1.00 38.16 84 SER A CA 1
ATOM 663 C C . SER A 1 84 ? -5.412 -8.029 22.089 1.00 38.16 84 SER A C 1
ATOM 665 O O . SER A 1 84 ? -6.325 -8.128 22.895 1.00 38.16 84 SER A O 1
ATOM 667 N N . THR A 1 85 ? -5.208 -8.875 21.081 1.00 40.28 85 THR A N 1
ATOM 668 C CA . THR A 1 85 ? -5.305 -10.332 21.179 1.00 40.28 85 THR A CA 1
ATOM 669 C C . THR A 1 85 ? -6.579 -10.907 21.804 1.00 40.28 85 THR A C 1
ATOM 671 O O . THR A 1 85 ? -6.683 -11.026 23.014 1.00 40.28 85 THR A O 1
ATOM 674 N N . GLY A 1 86 ? -7.474 -11.406 20.945 1.00 42.66 86 GLY A N 1
ATOM 675 C CA . GLY A 1 86 ? -8.390 -12.501 21.279 1.00 42.66 86 GLY A CA 1
ATOM 676 C C . GLY A 1 86 ? -9.339 -12.231 22.447 1.00 42.66 86 GLY A C 1
ATOM 677 O O . GLY A 1 86 ? -9.080 -12.630 23.574 1.00 42.66 86 GLY A O 1
ATOM 678 N N . GLY A 1 87 ? -10.494 -11.638 22.168 1.00 33.97 87 GLY A N 1
ATOM 679 C CA . GLY A 1 87 ? -11.520 -11.476 23.189 1.00 33.97 87 GLY A CA 1
ATOM 680 C C . GLY A 1 87 ? -12.838 -11.036 22.587 1.00 33.97 87 GLY A C 1
ATOM 681 O O . GLY A 1 87 ? -12.940 -9.976 21.982 1.00 33.97 87 GLY A O 1
ATOM 682 N N . THR A 1 88 ? -13.842 -11.890 22.718 1.00 43.59 88 THR A N 1
ATOM 683 C CA . THR A 1 88 ? -15.238 -11.662 22.357 1.00 43.59 88 THR A CA 1
ATOM 684 C C . THR A 1 88 ? -15.764 -10.402 23.046 1.00 43.59 88 THR A C 1
ATOM 686 O O . THR A 1 88 ? -15.782 -10.361 24.273 1.00 43.59 88 THR A O 1
ATOM 689 N N . HIS A 1 89 ? -16.266 -9.405 22.308 1.00 37.47 89 HIS A N 1
ATOM 690 C CA . HIS A 1 89 ? -16.968 -8.282 22.936 1.00 37.47 89 HIS A CA 1
ATOM 691 C C . HIS A 1 89 ? -18.298 -7.971 22.251 1.00 37.47 89 HIS A C 1
ATOM 693 O O . HIS A 1 89 ? -18.378 -7.564 21.096 1.00 37.47 89 HIS A O 1
ATOM 699 N N . TYR A 1 90 ? -19.355 -8.207 23.025 1.00 38.03 90 TYR A N 1
ATOM 700 C CA . TYR A 1 90 ? -20.739 -7.865 22.754 1.00 38.03 90 TYR A CA 1
ATOM 701 C C . TYR A 1 90 ? -20.898 -6.349 22.614 1.00 38.03 90 TYR A C 1
ATOM 703 O O . TYR A 1 90 ? -20.599 -5.605 23.549 1.00 38.03 90 TYR A O 1
ATOM 711 N N . PHE A 1 91 ? -21.460 -5.887 21.499 1.00 40.62 91 PHE A N 1
ATOM 712 C CA . PHE A 1 91 ? -21.917 -4.506 21.380 1.00 40.62 91 PHE A CA 1
ATOM 713 C C . PHE A 1 91 ? -23.395 -4.437 21.772 1.00 40.62 91 PHE A C 1
ATOM 715 O O . PHE A 1 91 ? -24.276 -4.829 21.012 1.00 40.62 91 PHE A O 1
ATOM 722 N N . LYS A 1 92 ? -23.672 -3.941 22.982 1.00 38.53 92 LYS A N 1
ATOM 723 C CA . LYS A 1 92 ? -25.008 -3.488 23.392 1.00 38.53 92 LYS A CA 1
ATOM 724 C C . LYS A 1 92 ? -24.948 -1.982 23.626 1.00 38.53 92 LYS A C 1
ATOM 726 O O . LYS A 1 92 ? -24.913 -1.527 24.763 1.00 38.53 92 LYS A O 1
ATOM 731 N N . THR A 1 93 ? -24.921 -1.199 22.553 1.00 43.94 93 THR A N 1
ATOM 732 C CA . THR A 1 93 ? -25.163 0.244 22.634 1.00 43.94 93 THR A CA 1
ATOM 733 C C . THR A 1 93 ? -26.528 0.540 22.032 1.00 43.94 93 THR A C 1
ATOM 735 O O . THR A 1 93 ? -26.794 0.369 20.848 1.00 43.94 93 THR A O 1
ATOM 738 N N . LYS A 1 94 ? -27.440 0.903 22.932 1.00 40.41 94 LYS A N 1
ATOM 739 C CA . LYS A 1 94 ? -28.812 1.317 22.669 1.00 40.41 94 LYS A CA 1
ATOM 740 C C . LYS A 1 94 ? -28.757 2.620 21.866 1.00 40.41 94 LYS A C 1
ATOM 742 O O . LYS A 1 94 ? -28.475 3.668 22.439 1.00 40.41 94 LYS A O 1
ATOM 747 N N . SER A 1 95 ? -28.986 2.550 20.557 1.00 40.28 95 SER A N 1
ATOM 748 C CA . SER A 1 95 ? -29.142 3.735 19.713 1.00 40.28 95 SER A CA 1
ATOM 749 C C . SER A 1 95 ? -30.326 4.558 20.215 1.00 40.28 95 SER A C 1
ATOM 751 O O . SER A 1 95 ? -31.479 4.166 20.062 1.00 40.28 95 SER A O 1
ATOM 753 N N . ALA A 1 96 ? -30.038 5.692 20.840 1.00 42.81 96 ALA A N 1
ATOM 754 C CA . ALA A 1 96 ? -30.996 6.758 21.059 1.00 42.81 96 ALA A CA 1
ATOM 755 C C . ALA A 1 96 ? -30.344 8.049 20.566 1.00 42.81 96 ALA A C 1
ATOM 757 O O . ALA A 1 96 ? -29.568 8.668 21.288 1.00 42.81 96 ALA A O 1
ATOM 758 N N . ILE A 1 97 ? -30.653 8.443 19.330 1.00 50.19 97 ILE A N 1
ATOM 759 C CA . ILE A 1 97 ? -30.587 9.851 18.946 1.00 50.19 97 ILE A CA 1
ATOM 760 C C . ILE A 1 97 ? -32.033 10.276 18.733 1.00 50.19 97 ILE A C 1
ATOM 762 O O . ILE A 1 97 ? -32.775 9.705 17.937 1.00 50.19 97 ILE A O 1
ATOM 766 N N . LYS A 1 98 ? -32.431 11.184 19.611 1.00 39.00 98 LYS A N 1
ATOM 767 C CA . LYS A 1 98 ? -33.769 11.686 19.869 1.00 39.00 98 LYS A CA 1
ATOM 768 C C . LYS A 1 98 ? -34.102 12.763 18.831 1.00 39.00 98 LYS A C 1
ATOM 770 O O . LYS A 1 98 ? -33.318 13.680 18.640 1.00 39.00 98 LYS A O 1
ATOM 775 N N . THR A 1 99 ? -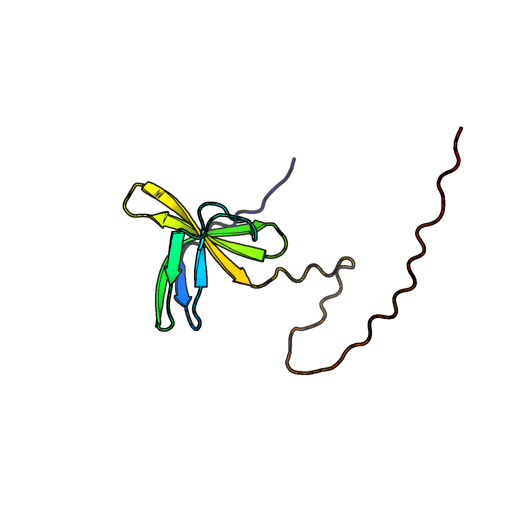35.252 12.575 18.196 1.00 40.97 99 THR A N 1
ATOM 776 C CA . THR A 1 99 ? -36.156 13.491 17.480 1.00 40.97 99 THR A CA 1
ATOM 777 C C . THR A 1 99 ? -35.785 14.985 17.422 1.00 40.97 99 THR A C 1
ATOM 779 O O . THR A 1 99 ? -35.694 15.635 18.462 1.00 40.97 99 THR A O 1
ATOM 782 N N . GLU A 1 100 ? -35.723 15.546 16.208 1.00 42.97 100 GLU A N 1
ATOM 783 C CA . GLU A 1 100 ? -35.886 16.989 15.949 1.00 42.97 100 GLU A CA 1
ATOM 784 C C . GLU A 1 100 ? -37.382 17.337 15.777 1.00 42.97 100 GLU A C 1
ATOM 786 O O . GLU A 1 100 ? -38.117 16.539 15.187 1.00 42.97 100 GLU A O 1
ATOM 791 N N . PRO A 1 101 ? -37.869 18.494 16.267 1.00 41.34 101 PRO A N 1
ATOM 792 C CA . PRO A 1 101 ? -39.207 18.979 15.950 1.00 41.34 101 PRO A CA 1
ATOM 793 C C . PRO A 1 101 ? -39.218 19.711 14.597 1.00 41.34 101 PRO A C 1
ATOM 795 O O . PRO A 1 101 ? -38.315 20.489 14.294 1.00 41.34 101 PRO A O 1
ATOM 798 N N . LEU A 1 102 ? -40.269 19.483 13.807 1.00 45.75 102 LEU A N 1
ATOM 799 C CA . LEU A 1 102 ? -40.605 20.317 12.651 1.00 45.75 102 LEU A CA 1
ATOM 800 C C . LEU A 1 102 ? -41.152 21.659 13.167 1.00 45.75 102 LEU A C 1
ATOM 802 O O . LEU A 1 102 ? -42.019 21.656 14.045 1.00 45.75 102 LEU A O 1
ATOM 806 N N . VAL A 1 103 ? -40.624 22.772 12.651 1.00 63.06 103 VAL A N 1
ATOM 807 C CA . VAL A 1 103 ? -41.230 24.112 12.787 1.00 63.06 103 VAL A CA 1
ATOM 808 C C . VAL A 1 103 ? -42.435 24.266 11.873 1.00 63.06 103 VAL A C 1
ATOM 810 O O . VAL A 1 103 ? -42.411 23.678 10.768 1.00 63.06 103 VAL A O 1
#